Protein AF-A0A251SF99-F1 (afdb_monomer_lite)

Foldseek 3Di:
DVVLVVQLVVLVVVLPQQVPHADPVPRHRPCPVPVLRVLSNVLSVLSNVLSVLQVVLVVCVVVCVVPPDPVVVVNVVSNVVSVVSNVVSVVSVVVNVVVD

Radius of gyration: 17.06 Å; chains: 1; bounding box: 38×19×55 Å

Organism: Helianthus annuus (NCBI:txid4232)

Structure (mmCIF, N/CA/C/O backbone):
data_AF-A0A251SF99-F1
#
_entry.id   AF-A0A251SF99-F1
#
loop_
_atom_site.group_PDB
_atom_site.id
_atom_site.type_symbol
_atom_site.label_atom_id
_atom_site.label_alt_id
_atom_site.label_comp_id
_atom_site.label_asym_id
_atom_site.label_entity_id
_atom_site.label_seq_id
_atom_site.pdbx_PDB_ins_code
_atom_site.Cartn_x
_atom_site.Cartn_y
_atom_site.Cartn_z
_atom_site.occupancy
_atom_site.B_iso_or_equiv
_atom_site.auth_seq_id
_atom_site.auth_comp_id
_atom_site.auth_asym_id
_atom_site.auth_atom_id
_atom_site.pdbx_PDB_model_num
ATOM 1 N N . MET A 1 1 ? 5.778 5.262 -9.857 1.00 68.62 1 MET A N 1
ATOM 2 C CA . MET A 1 1 ? 6.624 5.254 -8.640 1.00 68.62 1 MET A CA 1
ATOM 3 C C . MET A 1 1 ? 6.136 6.214 -7.564 1.00 68.62 1 MET A C 1
ATOM 5 O O . MET A 1 1 ? 5.883 5.736 -6.476 1.00 68.62 1 MET A O 1
ATOM 9 N N . VAL A 1 2 ? 5.974 7.519 -7.838 1.00 81.56 2 VAL A N 1
ATOM 10 C CA . VAL A 1 2 ? 5.626 8.520 -6.800 1.00 81.56 2 VAL A CA 1
ATOM 11 C C . VAL A 1 2 ? 4.311 8.198 -6.084 1.00 81.56 2 VAL A C 1
ATOM 13 O O . VAL A 1 2 ? 4.287 8.146 -4.864 1.00 81.56 2 VAL A O 1
ATOM 16 N N . VAL A 1 3 ? 3.244 7.898 -6.832 1.00 79.12 3 VAL A N 1
ATOM 17 C CA . VAL A 1 3 ? 1.938 7.542 -6.247 1.00 79.12 3 VAL A CA 1
ATOM 18 C C . VAL A 1 3 ? 2.013 6.248 -5.428 1.00 79.12 3 VAL A C 1
ATOM 20 O O . VAL A 1 3 ? 1.478 6.195 -4.331 1.00 79.12 3 VAL A O 1
ATOM 23 N N . ALA A 1 4 ? 2.731 5.226 -5.908 1.00 75.25 4 ALA A N 1
ATOM 24 C CA . ALA A 1 4 ? 2.947 3.995 -5.146 1.00 75.25 4 ALA A CA 1
ATOM 25 C C . ALA A 1 4 ? 3.741 4.277 -3.855 1.00 75.25 4 ALA A C 1
ATOM 27 O O . ALA A 1 4 ? 3.295 3.933 -2.767 1.00 75.25 4 ALA A O 1
ATOM 28 N N . ALA A 1 5 ? 4.858 5.000 -3.946 1.00 84.88 5 ALA A N 1
ATOM 29 C CA . ALA A 1 5 ? 5.642 5.403 -2.779 1.00 84.88 5 ALA A CA 1
ATOM 30 C C . ALA A 1 5 ? 4.799 6.172 -1.751 1.00 84.88 5 ALA A C 1
ATOM 32 O O . ALA A 1 5 ? 4.910 5.890 -0.563 1.00 84.88 5 ALA A O 1
ATOM 33 N N . LEU A 1 6 ? 3.911 7.061 -2.209 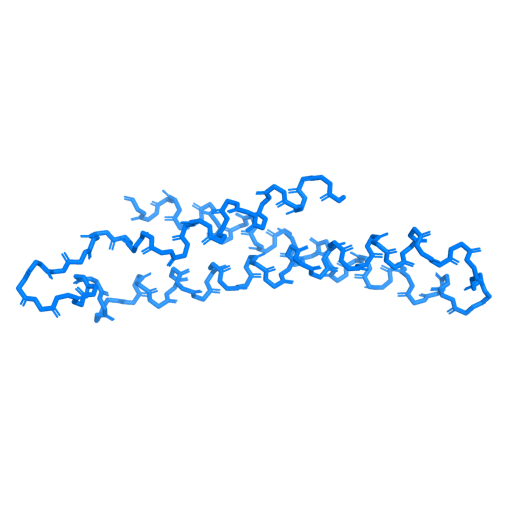1.00 84.69 6 LEU A N 1
ATOM 34 C CA . LEU A 1 6 ? 2.972 7.793 -1.361 1.00 84.69 6 LEU A CA 1
ATOM 35 C C . LEU A 1 6 ? 1.950 6.866 -0.681 1.00 84.69 6 LEU A C 1
ATOM 37 O O . LEU A 1 6 ? 1.692 7.001 0.508 1.00 84.69 6 LEU A O 1
ATOM 41 N N . ILE A 1 7 ? 1.387 5.900 -1.409 1.00 82.56 7 ILE A N 1
ATOM 42 C CA . ILE A 1 7 ? 0.472 4.907 -0.827 1.00 82.56 7 ILE A CA 1
ATOM 43 C C . ILE A 1 7 ? 1.213 4.045 0.202 1.00 82.56 7 ILE A C 1
ATOM 45 O O . ILE A 1 7 ? 0.697 3.826 1.290 1.00 82.56 7 ILE A O 1
ATOM 49 N N . ALA A 1 8 ? 2.438 3.601 -0.096 1.00 80.88 8 ALA A N 1
ATOM 50 C CA . ALA A 1 8 ? 3.227 2.792 0.831 1.00 80.88 8 ALA A CA 1
ATOM 51 C C . ALA A 1 8 ? 3.510 3.543 2.138 1.00 80.88 8 ALA A C 1
ATOM 53 O O . ALA A 1 8 ? 3.368 2.963 3.208 1.00 80.88 8 ALA A O 1
ATOM 54 N N . THR A 1 9 ? 3.865 4.829 2.081 1.00 86.31 9 THR A N 1
ATOM 55 C CA . THR A 1 9 ? 4.096 5.620 3.297 1.00 86.31 9 THR A CA 1
ATOM 56 C C . THR A 1 9 ? 2.819 5.877 4.086 1.00 86.31 9 THR A C 1
ATOM 58 O O . THR A 1 9 ? 2.858 5.798 5.311 1.00 86.31 9 THR A O 1
ATOM 61 N N . ILE A 1 10 ? 1.691 6.146 3.420 1.00 86.25 10 ILE A N 1
ATOM 62 C CA . ILE A 1 10 ? 0.399 6.356 4.094 1.00 86.25 10 ILE A CA 1
ATOM 63 C C . ILE A 1 10 ? -0.057 5.080 4.807 1.00 86.25 10 ILE A C 1
ATOM 65 O O . ILE A 1 10 ? -0.431 5.134 5.973 1.00 86.25 10 ILE A O 1
ATOM 69 N N . VAL A 1 11 ? 0.008 3.936 4.126 1.00 83.88 11 VAL A N 1
ATOM 70 C CA . VAL A 1 11 ? -0.424 2.636 4.661 1.00 83.88 11 VAL A CA 1
ATOM 71 C C . VAL A 1 11 ? 0.519 2.186 5.781 1.00 83.88 11 VAL A C 1
ATOM 73 O O . VAL A 1 11 ? 0.070 1.837 6.862 1.00 83.88 11 VAL A O 1
ATOM 76 N N . PHE A 1 12 ? 1.836 2.345 5.611 1.00 80.62 12 PHE A N 1
ATOM 77 C CA . PHE A 1 12 ? 2.796 2.101 6.693 1.00 80.62 12 PHE A CA 1
ATOM 78 C C . PHE A 1 12 ? 2.509 2.947 7.940 1.00 80.62 12 PHE A C 1
ATOM 80 O O . PHE A 1 12 ? 2.588 2.449 9.059 1.00 80.62 12 PHE A O 1
ATOM 87 N N . ALA A 1 13 ? 2.168 4.225 7.759 1.00 84.38 13 ALA A N 1
ATOM 88 C CA . ALA A 1 13 ? 1.803 5.094 8.870 1.00 84.38 13 ALA A CA 1
ATOM 89 C C . ALA A 1 13 ? 0.460 4.701 9.506 1.00 84.38 13 ALA A C 1
ATOM 91 O O . ALA A 1 13 ? 0.297 4.905 10.705 1.00 84.38 13 ALA A O 1
ATOM 92 N N . ALA A 1 14 ? -0.472 4.135 8.733 1.00 80.88 14 ALA A N 1
ATOM 93 C CA . ALA A 1 14 ? -1.776 3.661 9.197 1.00 80.88 14 ALA A CA 1
ATOM 94 C C . ALA A 1 14 ? -1.716 2.299 9.914 1.00 80.88 14 ALA A C 1
ATOM 96 O O . ALA A 1 14 ? -2.571 2.028 10.752 1.00 80.88 14 ALA A O 1
ATOM 97 N N . ALA A 1 15 ? -0.680 1.488 9.679 1.00 78.00 15 ALA A N 1
ATOM 98 C CA . ALA A 1 15 ? -0.493 0.188 10.329 1.00 78.00 15 ALA A CA 1
ATOM 99 C C . ALA A 1 15 ? -0.374 0.260 11.867 1.00 78.00 15 ALA A C 1
ATOM 101 O O . ALA A 1 15 ? -0.698 -0.697 12.569 1.00 78.00 15 ALA A O 1
ATOM 102 N N . PHE A 1 16 ? 0.113 1.384 12.402 1.00 73.62 16 PHE A N 1
ATOM 103 C CA . PHE A 1 16 ? 0.351 1.586 13.836 1.00 73.62 16 PHE A CA 1
ATOM 104 C C . PHE A 1 16 ? -0.853 2.146 14.622 1.00 73.62 16 PHE A C 1
ATOM 106 O O . PHE A 1 16 ? -1.095 1.679 15.743 1.00 73.62 16 PHE A O 1
ATOM 113 N N . PRO A 1 17 ? -1.614 3.134 14.114 1.00 75.75 17 PRO A N 1
ATOM 114 C CA . PRO A 1 17 ? -2.865 3.563 14.725 1.00 75.75 17 PRO A CA 1
ATOM 115 C C . PRO A 1 17 ? -3.987 2.573 14.392 1.00 75.75 17 PRO A C 1
ATOM 117 O O . PRO A 1 17 ? -4.672 2.678 13.379 1.00 75.75 17 PRO A O 1
ATOM 120 N N . VAL A 1 18 ? -4.186 1.604 15.282 1.00 69.31 18 VAL A N 1
ATOM 121 C CA . VAL A 1 18 ? -5.252 0.607 15.154 1.00 69.31 18 VAL A CA 1
ATOM 122 C C . VAL A 1 18 ? -6.641 1.254 15.301 1.00 69.31 18 VAL A C 1
ATOM 124 O O . VAL A 1 18 ? -6.821 2.111 16.178 1.00 69.31 18 VAL A O 1
ATOM 127 N N . PRO A 1 19 ? -7.644 0.854 14.492 1.00 63.47 19 PRO A N 1
ATOM 128 C CA . PRO A 1 19 ? -9.010 1.354 14.622 1.00 63.47 19 PRO A CA 1
ATOM 129 C C . PRO A 1 19 ? -9.524 1.130 16.045 1.00 63.47 19 PRO A C 1
ATOM 131 O O . PRO A 1 19 ? -9.458 0.015 16.561 1.00 63.47 19 PRO A O 1
ATOM 134 N N . GLY A 1 20 ? -10.000 2.197 16.689 1.00 69.38 20 GLY A N 1
ATOM 135 C CA . GLY A 1 20 ? -10.482 2.163 18.071 1.00 69.38 20 GLY A CA 1
ATOM 136 C C . GLY A 1 20 ? -9.440 2.366 19.166 1.00 69.38 20 GLY A C 1
ATOM 137 O O . GLY A 1 20 ? -9.828 2.525 20.318 1.00 69.38 20 GLY A O 1
ATOM 138 N N . GLY A 1 21 ? -8.152 2.419 18.823 1.00 73.06 21 GLY A N 1
ATOM 139 C CA . GLY A 1 21 ? -7.071 2.679 19.769 1.00 73.06 21 GLY A CA 1
ATOM 140 C C . GLY A 1 21 ? -6.693 1.486 20.651 1.00 73.06 21 GLY A C 1
ATOM 141 O O . GLY A 1 21 ? -7.179 0.362 20.497 1.00 73.06 21 GLY A O 1
ATOM 142 N N . TYR A 1 22 ? -5.772 1.750 21.574 1.00 74.50 22 TYR A N 1
ATOM 143 C CA . TYR A 1 22 ? -5.257 0.776 22.531 1.00 74.50 22 TYR A CA 1
ATOM 144 C C . TYR A 1 22 ? -5.972 0.931 23.871 1.00 74.50 22 TYR A C 1
ATOM 146 O O . TYR A 1 22 ? -6.235 2.051 24.315 1.00 74.50 22 TYR A O 1
ATOM 154 N N . ASP A 1 23 ? -6.265 -0.190 24.523 1.00 75.00 23 ASP A N 1
ATOM 155 C CA . ASP A 1 23 ? -6.803 -0.198 25.876 1.00 75.00 23 ASP A CA 1
ATOM 156 C C . ASP A 1 23 ? -5.740 0.378 26.821 1.00 75.00 23 ASP A C 1
ATOM 158 O O . ASP A 1 23 ? -4.616 -0.124 26.888 1.00 75.00 23 ASP A O 1
ATOM 162 N N . GLN A 1 24 ? -6.079 1.449 27.538 1.00 72.56 24 GLN A N 1
ATOM 163 C CA . GLN A 1 24 ? -5.152 2.160 28.422 1.00 72.56 24 GLN A CA 1
ATOM 164 C C . GLN A 1 24 ? -4.699 1.321 29.625 1.00 72.56 24 GLN A C 1
ATOM 166 O O . GLN A 1 24 ? -3.665 1.632 30.214 1.00 72.56 24 GLN A O 1
ATOM 171 N N . ASN A 1 25 ? -5.425 0.255 29.972 1.00 75.69 25 ASN A N 1
ATOM 172 C CA . ASN A 1 25 ? -5.062 -0.617 31.089 1.00 75.69 25 ASN A CA 1
ATOM 173 C C . ASN A 1 25 ? -4.083 -1.724 30.684 1.00 75.69 25 ASN A C 1
ATOM 175 O O . ASN A 1 25 ? -3.243 -2.130 31.485 1.00 75.69 25 ASN A O 1
ATOM 179 N N . ASN A 1 26 ? -4.186 -2.210 29.445 1.00 76.50 26 ASN A N 1
ATOM 180 C CA . ASN A 1 26 ? -3.541 -3.457 29.026 1.00 76.50 26 ASN A CA 1
ATOM 181 C C . ASN A 1 26 ? -2.595 -3.266 27.824 1.00 76.50 26 ASN A C 1
ATOM 183 O O . ASN A 1 26 ? -1.812 -4.160 27.513 1.00 76.50 26 ASN A O 1
ATOM 187 N N . GLY A 1 27 ? -2.674 -2.128 27.124 1.00 69.25 27 GLY A N 1
ATOM 188 C CA . GLY A 1 27 ? -1.867 -1.813 25.940 1.00 69.25 27 GLY A CA 1
ATOM 189 C C . GLY A 1 27 ? -2.222 -2.618 24.684 1.00 69.25 27 GLY A C 1
ATOM 190 O O . GLY A 1 27 ? -1.539 -2.496 23.672 1.00 69.25 27 GLY A O 1
ATOM 191 N N . ILE A 1 28 ? -3.274 -3.437 24.734 1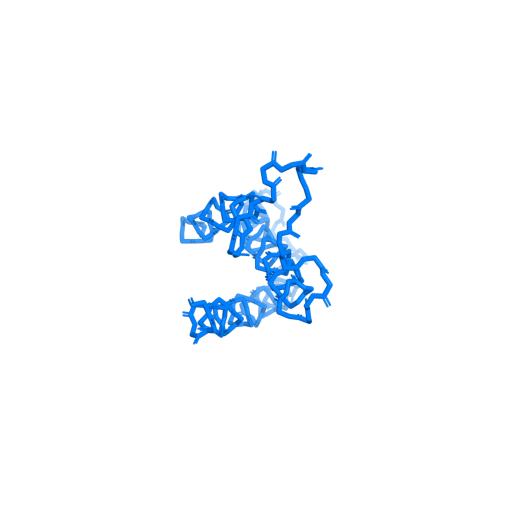.00 73.50 28 ILE A N 1
ATOM 192 C CA . ILE A 1 28 ? -3.762 -4.248 23.610 1.00 73.50 28 ILE A CA 1
ATOM 193 C C . ILE A 1 28 ? -4.781 -3.471 22.764 1.00 73.50 28 ILE A C 1
ATOM 195 O O . ILE A 1 28 ? -5.510 -2.637 23.307 1.00 73.50 28 ILE A O 1
ATOM 199 N N . PRO A 1 29 ? -4.860 -3.728 21.444 1.00 68.38 29 PRO A N 1
ATOM 200 C CA . PRO A 1 29 ? -5.870 -3.123 20.581 1.00 68.38 29 PRO A CA 1
ATOM 201 C C . PRO A 1 29 ? -7.279 -3.419 21.107 1.00 68.38 29 PRO A C 1
ATOM 203 O O . PRO A 1 29 ? -7.632 -4.578 21.320 1.00 68.38 29 PRO A O 1
ATOM 206 N N . ILE A 1 30 ? -8.121 -2.395 21.266 1.00 67.69 30 ILE A N 1
ATOM 207 C CA . ILE A 1 30 ? -9.497 -2.558 21.789 1.00 67.69 30 ILE A CA 1
ATOM 208 C C . ILE A 1 30 ? -10.337 -3.478 20.883 1.00 67.69 30 ILE A C 1
ATOM 210 O O . ILE A 1 30 ? -1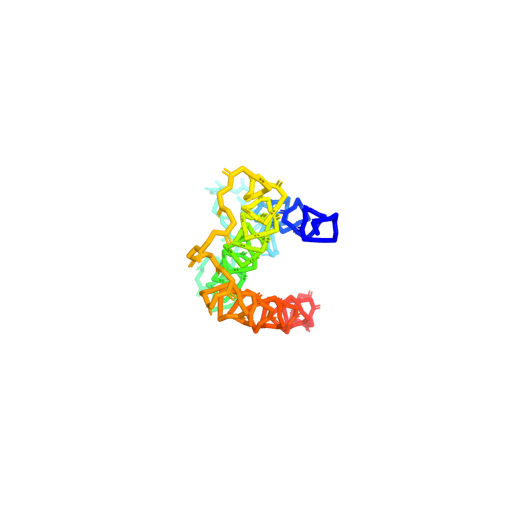1.272 -4.144 21.328 1.00 67.69 30 ILE A O 1
ATOM 214 N N . PHE A 1 31 ? -9.975 -3.553 19.602 1.00 66.94 31 PHE A N 1
ATOM 215 C CA . PHE A 1 31 ? -10.636 -4.373 18.592 1.00 66.94 31 PHE A CA 1
ATOM 216 C C . PHE A 1 31 ? -9.914 -5.694 18.278 1.00 66.94 31 PHE A C 1
ATOM 218 O O . PHE A 1 31 ? -10.309 -6.354 17.321 1.00 66.94 31 PHE A O 1
ATOM 225 N N . ASP A 1 32 ? -8.931 -6.126 19.078 1.00 64.50 32 ASP A N 1
ATOM 226 C CA . ASP A 1 32 ? -8.110 -7.331 18.831 1.00 64.50 32 ASP A CA 1
ATOM 227 C C . ASP A 1 32 ? -8.941 -8.600 18.536 1.00 64.50 32 ASP A C 1
ATOM 229 O O . ASP A 1 32 ? -8.628 -9.377 17.638 1.00 64.50 32 ASP A O 1
ATOM 233 N N . GLN A 1 33 ? -10.081 -8.767 19.216 1.00 63.09 33 GLN A N 1
ATOM 234 C CA . GLN A 1 33 ? -10.973 -9.924 19.038 1.00 63.09 33 GLN A CA 1
ATOM 235 C C . GLN A 1 33 ? -12.071 -9.730 17.980 1.00 63.09 33 GLN A C 1
ATOM 237 O O . GLN A 1 33 ? -12.923 -10.604 17.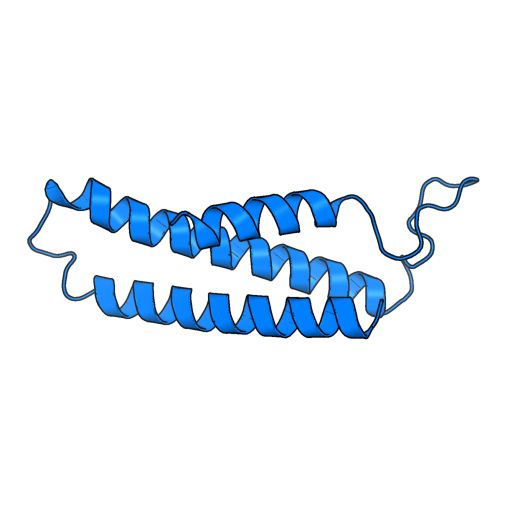794 1.00 63.09 33 GLN A O 1
ATOM 242 N N . LYS A 1 34 ? -12.108 -8.582 17.295 1.00 70.94 34 LYS A N 1
ATOM 243 C CA . LYS A 1 34 ? -13.129 -8.288 16.283 1.00 70.94 34 LYS A CA 1
ATOM 244 C C . LYS A 1 34 ? -12.598 -8.643 14.892 1.00 70.94 34 LYS A C 1
ATOM 246 O O . LYS A 1 34 ? -11.478 -8.271 14.550 1.00 70.94 34 LYS A O 1
ATOM 251 N N . PRO A 1 35 ? -13.423 -9.255 14.022 1.00 72.00 35 PRO A N 1
ATOM 252 C CA . PRO A 1 35 ? -13.013 -9.594 12.654 1.00 72.00 35 PRO A CA 1
ATOM 253 C C . PRO A 1 35 ? -12.568 -8.364 11.844 1.00 72.00 35 PRO A C 1
ATOM 255 O O . PRO A 1 35 ? -11.761 -8.483 10.930 1.00 72.00 35 PRO A O 1
ATOM 258 N N . ILE A 1 36 ? -13.043 -7.175 12.223 1.00 69.81 36 ILE A N 1
ATOM 259 C CA . ILE A 1 36 ? -12.664 -5.883 11.640 1.00 69.81 36 ILE A CA 1
ATOM 260 C C . ILE A 1 36 ? -11.163 -5.598 11.792 1.00 69.81 36 ILE A C 1
ATOM 262 O O . ILE A 1 36 ? -10.556 -5.082 10.859 1.00 69.81 36 ILE A O 1
ATOM 266 N N . PHE A 1 37 ? -10.545 -5.979 12.913 1.00 72.06 37 PHE A N 1
ATOM 267 C CA . PHE A 1 37 ? -9.113 -5.778 13.135 1.00 72.06 37 PHE A CA 1
ATOM 268 C C . PHE A 1 37 ? -8.262 -6.694 12.248 1.00 72.06 37 PHE A C 1
ATOM 270 O O . PHE A 1 37 ? -7.316 -6.241 11.610 1.00 72.06 37 PHE A O 1
ATOM 277 N N . VAL A 1 38 ? -8.652 -7.966 12.116 1.00 76.00 38 VAL A N 1
ATOM 278 C CA . VAL A 1 38 ? -7.975 -8.914 11.216 1.00 76.00 38 VAL A CA 1
ATOM 279 C C . VAL A 1 38 ? -8.076 -8.449 9.763 1.00 76.00 38 VAL A C 1
ATOM 281 O O . VAL A 1 38 ? -7.081 -8.453 9.043 1.00 76.00 38 VAL A O 1
ATOM 284 N N . VAL A 1 39 ? -9.260 -8.001 9.334 1.00 77.75 39 VAL A N 1
ATOM 285 C CA . VAL A 1 39 ? -9.463 -7.471 7.978 1.00 77.75 39 VAL A CA 1
ATOM 286 C C . VAL A 1 39 ? -8.635 -6.205 7.752 1.00 77.75 39 VAL A C 1
ATOM 288 O O . VAL A 1 39 ? -8.012 -6.091 6.700 1.00 77.75 39 VAL A O 1
ATOM 291 N N . PHE A 1 40 ? -8.565 -5.300 8.735 1.00 76.50 40 PHE A N 1
ATOM 292 C CA . PHE A 1 40 ? -7.725 -4.101 8.685 1.00 76.50 40 PHE A CA 1
ATOM 293 C C . PHE A 1 40 ? -6.249 -4.454 8.465 1.00 76.50 40 PHE A C 1
ATOM 295 O O . PHE A 1 40 ? -5.645 -3.988 7.504 1.00 76.50 40 PHE A O 1
ATOM 302 N N . VAL A 1 41 ? -5.689 -5.333 9.302 1.00 78.81 41 VAL A N 1
ATOM 303 C CA . VAL A 1 41 ? -4.269 -5.713 9.237 1.00 78.81 41 VAL A CA 1
ATOM 304 C C . VAL A 1 41 ? -3.937 -6.432 7.929 1.00 78.81 41 VAL A C 1
ATOM 306 O O . VAL A 1 41 ? -2.917 -6.145 7.305 1.00 78.81 41 VAL A O 1
ATOM 309 N N . VAL A 1 42 ? -4.798 -7.349 7.475 1.00 78.50 42 VAL A N 1
ATOM 310 C CA . VAL A 1 42 ? -4.586 -8.073 6.211 1.00 78.50 42 VAL A CA 1
ATOM 311 C C . VAL A 1 42 ? -4.667 -7.123 5.013 1.00 78.50 42 VAL A C 1
ATOM 313 O O . VAL A 1 42 ? -3.825 -7.200 4.117 1.00 78.50 42 VAL A O 1
ATOM 316 N N . ALA A 1 43 ? -5.640 -6.209 5.001 1.00 78.50 43 ALA A N 1
ATOM 317 C CA . ALA A 1 43 ? -5.786 -5.199 3.955 1.00 78.50 43 ALA A CA 1
ATOM 318 C C . ALA A 1 43 ? -4.580 -4.251 3.893 1.00 78.50 43 ALA A C 1
ATOM 320 O O . ALA A 1 43 ? -4.060 -3.985 2.807 1.00 78.50 43 ALA A O 1
ATOM 321 N N . ASP A 1 44 ? -4.115 -3.774 5.046 1.00 80.00 44 ASP A N 1
ATOM 322 C CA . ASP A 1 44 ? -2.963 -2.882 5.171 1.00 80.00 44 ASP A CA 1
ATOM 323 C C . ASP A 1 44 ? -1.668 -3.563 4.688 1.00 80.00 44 ASP A C 1
ATOM 325 O O . ASP A 1 44 ? -0.978 -3.058 3.796 1.00 80.00 44 ASP A O 1
ATOM 329 N N . ALA A 1 45 ? -1.414 -4.793 5.150 1.00 79.50 45 ALA A N 1
ATOM 330 C CA . ALA A 1 45 ? -0.261 -5.592 4.737 1.00 79.50 45 ALA A CA 1
ATOM 331 C C . ALA A 1 45 ? -0.266 -5.900 3.232 1.00 79.50 45 ALA A C 1
ATOM 333 O O . ALA A 1 45 ? 0.770 -5.794 2.567 1.00 79.50 45 ALA A O 1
ATOM 334 N N . MET A 1 46 ? -1.430 -6.247 2.669 1.00 76.88 46 MET A N 1
ATOM 335 C CA . MET A 1 46 ? -1.575 -6.403 1.223 1.00 76.88 46 MET A CA 1
ATOM 336 C C . MET A 1 46 ? -1.266 -5.083 0.520 1.00 76.88 46 MET A C 1
ATOM 338 O O . MET A 1 46 ? -0.427 -5.051 -0.370 1.00 76.88 46 MET A O 1
ATOM 342 N N . SER A 1 47 ? -1.858 -3.970 0.936 1.00 75.25 47 SER A N 1
ATOM 343 C CA . SER A 1 47 ? -1.628 -2.667 0.307 1.00 75.25 47 SER A CA 1
ATOM 344 C C . SER A 1 47 ? -0.141 -2.263 0.283 1.00 75.25 47 SER A C 1
ATOM 346 O O . SER A 1 47 ? 0.379 -1.846 -0.760 1.00 75.25 47 SER A O 1
ATOM 348 N N . LEU A 1 48 ? 0.591 -2.511 1.373 1.00 78.25 48 LEU A N 1
ATOM 349 C CA . LEU A 1 48 ? 2.043 -2.319 1.449 1.00 78.25 48 LEU A CA 1
ATOM 350 C C . LEU A 1 48 ? 2.830 -3.233 0.510 1.00 78.25 48 LEU A C 1
ATOM 352 O O . LEU A 1 48 ?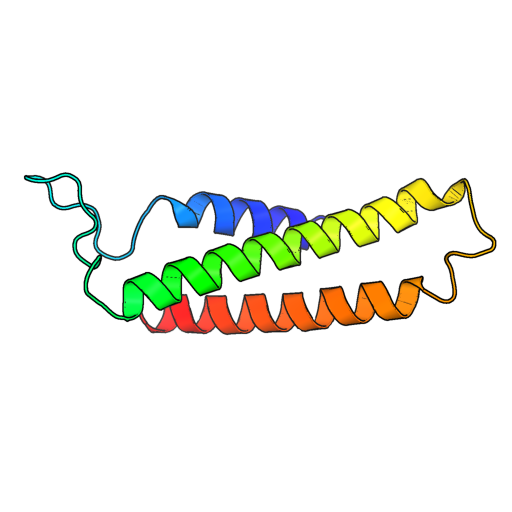 3.730 -2.775 -0.205 1.00 78.25 48 LEU A O 1
ATOM 356 N N . PHE A 1 49 ? 2.505 -4.526 0.492 1.00 76.12 49 PHE A N 1
ATOM 357 C CA . PHE A 1 49 ? 3.180 -5.499 -0.366 1.00 76.12 49 PHE A CA 1
ATOM 358 C C . PHE A 1 49 ? 2.997 -5.160 -1.851 1.00 76.12 49 PHE A C 1
ATOM 360 O O . PHE A 1 49 ? 3.923 -5.250 -2.655 1.00 76.12 49 PHE A O 1
ATOM 367 N N . LEU A 1 50 ? 1.809 -4.696 -2.217 1.00 73.69 50 LEU A N 1
ATOM 368 C CA . LEU A 1 50 ? 1.444 -4.414 -3.601 1.00 73.69 50 LEU A CA 1
ATOM 369 C C . LEU A 1 50 ? 2.032 -3.091 -4.084 1.00 73.69 50 LEU A C 1
ATOM 371 O O . LEU A 1 50 ? 2.547 -3.007 -5.203 1.00 73.69 50 LEU A O 1
ATOM 375 N N . SER A 1 51 ? 2.060 -2.086 -3.211 1.00 76.69 51 SER A N 1
ATOM 376 C CA . SER A 1 51 ? 2.748 -0.835 -3.498 1.00 76.69 51 SER A CA 1
ATOM 377 C C . SER A 1 51 ? 4.268 -1.022 -3.620 1.00 76.69 51 SER A C 1
ATOM 379 O O . SER A 1 51 ? 4.874 -0.576 -4.599 1.00 76.69 51 SER A O 1
ATOM 381 N N . SER A 1 52 ? 4.893 -1.757 -2.694 1.00 75.94 52 SER A N 1
ATOM 382 C CA . SER A 1 52 ? 6.331 -2.059 -2.758 1.00 75.94 52 SER A CA 1
ATOM 383 C C . SER A 1 52 ? 6.697 -2.892 -3.993 1.00 75.94 52 SER A C 1
ATOM 385 O O . SER A 1 52 ? 7.667 -2.561 -4.677 1.00 75.94 52 SER A O 1
ATOM 387 N N . ALA A 1 53 ? 5.887 -3.886 -4.373 1.00 74.88 53 ALA A N 1
ATOM 388 C CA . ALA A 1 53 ? 6.057 -4.626 -5.626 1.00 74.88 53 ALA A CA 1
ATOM 389 C C . ALA A 1 53 ? 5.960 -3.717 -6.871 1.00 74.88 53 ALA A C 1
ATOM 391 O O . ALA A 1 53 ? 6.725 -3.887 -7.827 1.00 74.88 53 ALA A O 1
ATOM 392 N N . SER A 1 54 ? 5.072 -2.715 -6.863 1.00 73.12 54 SER A N 1
ATOM 393 C CA . SER A 1 54 ? 4.965 -1.708 -7.932 1.00 73.12 54 SER A CA 1
ATOM 394 C C . SER A 1 54 ? 6.203 -0.813 -8.026 1.00 73.12 54 SER A C 1
ATOM 396 O O . SER A 1 54 ? 6.717 -0.550 -9.115 1.00 73.12 54 SER A O 1
ATOM 398 N N . ILE A 1 55 ? 6.743 -0.386 -6.882 1.00 79.69 55 ILE A N 1
ATOM 399 C CA . ILE A 1 55 ? 7.994 0.381 -6.830 1.00 79.69 55 ILE A CA 1
ATOM 400 C C . ILE A 1 55 ? 9.146 -0.468 -7.358 1.00 79.69 55 ILE A C 1
ATOM 402 O O . ILE A 1 55 ? 9.870 -0.001 -8.228 1.00 79.69 55 ILE A O 1
ATOM 406 N N . LEU A 1 56 ? 9.289 -1.715 -6.900 1.00 75.12 56 LEU A N 1
ATOM 407 C CA . LEU A 1 56 ? 10.354 -2.622 -7.337 1.00 75.12 56 LEU A CA 1
ATOM 408 C C . LEU A 1 56 ? 10.283 -2.922 -8.833 1.00 75.12 56 LEU A C 1
ATOM 410 O O . LEU A 1 56 ? 11.316 -2.969 -9.489 1.00 75.12 56 LEU A O 1
ATOM 414 N N . THR A 1 57 ? 9.090 -3.104 -9.398 1.00 70.31 57 THR A N 1
ATOM 415 C CA . THR A 1 57 ? 8.935 -3.317 -10.846 1.00 70.31 57 THR A CA 1
ATOM 416 C C . THR A 1 57 ? 9.279 -2.062 -11.645 1.00 70.31 57 THR A C 1
ATOM 418 O O . THR A 1 57 ? 10.013 -2.161 -12.625 1.00 70.31 57 THR A O 1
ATOM 421 N N . PHE A 1 58 ? 8.845 -0.879 -11.204 1.00 70.38 58 PHE A N 1
ATOM 422 C CA . PHE A 1 58 ? 9.196 0.391 -11.850 1.00 70.38 58 PHE A CA 1
ATOM 423 C C . PHE A 1 58 ? 10.691 0.717 -11.728 1.00 70.38 58 PHE A C 1
ATOM 425 O O . PHE A 1 58 ? 11.323 1.143 -12.693 1.00 70.38 58 PHE A O 1
ATOM 432 N N . LEU A 1 59 ? 11.276 0.462 -10.558 1.00 74.38 59 LEU A N 1
ATOM 433 C CA . LEU A 1 59 ? 12.705 0.605 -10.305 1.00 74.38 59 LEU A CA 1
ATOM 434 C C . LEU A 1 59 ? 13.494 -0.399 -11.141 1.00 74.38 59 LEU A C 1
ATOM 436 O O . LEU A 1 59 ? 14.478 -0.028 -11.760 1.00 74.38 59 LEU A O 1
ATOM 440 N N . SER A 1 60 ? 13.017 -1.639 -11.258 1.00 69.62 60 SER A N 1
ATOM 441 C CA . SER A 1 60 ? 13.635 -2.642 -12.120 1.00 69.62 60 SER A CA 1
ATOM 442 C C . SER A 1 60 ? 13.591 -2.231 -13.590 1.00 69.62 60 SER A C 1
ATOM 444 O O . SER A 1 60 ? 14.537 -2.544 -14.292 1.00 69.62 60 SER A O 1
ATOM 446 N N . ILE A 1 61 ? 12.564 -1.512 -14.059 1.00 69.31 61 ILE A N 1
ATOM 447 C CA . ILE A 1 61 ? 12.520 -0.936 -15.417 1.00 69.31 61 ILE A CA 1
ATOM 448 C C . ILE A 1 61 ? 13.565 0.178 -15.575 1.00 69.31 61 ILE A C 1
ATOM 450 O O . ILE A 1 61 ? 14.326 0.163 -16.540 1.00 69.31 61 ILE A O 1
ATOM 454 N N . LEU A 1 62 ? 13.637 1.110 -14.618 1.00 68.31 62 LEU A N 1
ATOM 455 C CA . LEU A 1 62 ? 14.619 2.207 -14.610 1.00 68.31 62 LEU A CA 1
ATOM 456 C C . LEU A 1 62 ? 16.066 1.691 -14.538 1.00 68.31 62 LEU A C 1
ATOM 458 O O . LEU A 1 62 ? 16.932 2.157 -15.272 1.00 68.31 62 LEU A O 1
ATOM 462 N N . THR A 1 63 ? 16.325 0.695 -13.690 1.00 64.31 63 THR A N 1
ATOM 463 C CA . THR A 1 63 ? 17.629 0.035 -13.540 1.00 64.31 63 THR A CA 1
ATOM 464 C C . THR A 1 63 ? 17.944 -0.886 -14.730 1.00 64.31 63 THR A C 1
ATOM 466 O O . THR A 1 63 ? 19.106 -1.035 -15.104 1.00 64.31 63 THR A O 1
ATOM 469 N N . SER A 1 64 ? 16.930 -1.458 -15.392 1.00 55.56 64 SER A N 1
ATOM 470 C CA . SER A 1 64 ? 17.077 -2.360 -16.551 1.00 55.56 64 SER A CA 1
ATOM 471 C C . SER A 1 64 ? 17.548 -1.674 -17.838 1.00 55.56 64 SER A C 1
ATOM 473 O O . SER A 1 64 ? 17.811 -2.384 -18.814 1.00 55.56 64 SER A O 1
ATOM 475 N N . HIS A 1 65 ? 17.760 -0.353 -17.873 1.00 53.50 65 HIS A N 1
ATOM 476 C CA . HIS A 1 65 ? 18.462 0.283 -18.999 1.00 53.50 65 HIS A CA 1
ATOM 477 C C . HIS A 1 65 ? 19.860 -0.342 -19.254 1.00 53.50 65 HIS A C 1
ATOM 479 O O . HIS A 1 65 ? 20.398 -0.217 -20.349 1.00 53.50 65 HIS A O 1
ATOM 485 N N . PHE A 1 66 ? 20.419 -1.100 -18.297 1.00 53.31 66 PHE A N 1
ATOM 486 C CA . PHE A 1 66 ? 21.665 -1.862 -18.463 1.00 53.31 66 PHE A CA 1
ATOM 487 C C . PHE A 1 66 ? 21.526 -3.335 -18.928 1.00 53.31 66 PHE A C 1
ATOM 489 O O . PHE A 1 66 ? 22.549 -3.977 -19.156 1.00 53.31 66 PHE A O 1
ATOM 496 N N . ALA A 1 67 ? 20.321 -3.900 -19.122 1.00 54.12 67 ALA A N 1
ATOM 497 C CA . ALA A 1 67 ? 20.151 -5.306 -19.549 1.00 54.12 67 ALA A CA 1
ATOM 498 C C . ALA A 1 67 ? 18.860 -5.547 -20.367 1.00 54.12 67 ALA A C 1
ATOM 500 O O . ALA A 1 67 ? 17.889 -6.144 -19.910 1.00 54.12 67 ALA A O 1
ATOM 501 N N . VAL A 1 68 ? 18.854 -5.078 -21.616 1.00 51.12 68 VAL A N 1
ATOM 502 C CA . VAL A 1 68 ? 17.648 -4.885 -22.448 1.00 51.12 68 VAL A CA 1
ATOM 503 C C . VAL A 1 68 ? 17.043 -6.161 -23.074 1.00 51.12 68 VAL A C 1
ATOM 505 O O . VAL A 1 68 ? 15.897 -6.130 -23.510 1.00 51.12 68 VAL A O 1
ATOM 508 N N . ARG A 1 69 ? 17.733 -7.309 -23.139 1.00 51.78 69 ARG A N 1
ATOM 509 C CA . ARG A 1 69 ? 17.346 -8.348 -24.125 1.00 51.78 69 ARG A CA 1
ATOM 510 C C . ARG A 1 69 ? 16.354 -9.434 -23.667 1.00 51.78 69 ARG A C 1
ATOM 512 O O . ARG A 1 69 ? 15.655 -9.962 -24.519 1.00 51.78 69 ARG A O 1
ATOM 519 N N . ASN A 1 70 ? 16.224 -9.717 -22.365 1.00 53.62 70 ASN A N 1
ATOM 520 C CA . ASN A 1 70 ? 15.316 -10.771 -21.854 1.00 53.62 70 ASN A CA 1
ATOM 521 C C . ASN A 1 70 ? 14.166 -10.239 -20.977 1.00 53.62 70 ASN A C 1
ATOM 523 O O . ASN A 1 70 ? 13.288 -10.997 -20.573 1.00 53.62 70 ASN A O 1
ATOM 527 N N . PHE A 1 71 ? 14.163 -8.941 -20.653 1.00 52.91 71 PHE A N 1
ATOM 528 C CA . PHE A 1 71 ? 13.220 -8.378 -19.684 1.00 52.91 71 PHE A CA 1
ATOM 529 C C . PHE A 1 71 ? 11.861 -8.042 -20.319 1.00 52.91 71 PHE A C 1
ATOM 531 O O . PHE A 1 71 ? 10.839 -8.242 -19.670 1.00 52.91 71 PHE A O 1
ATOM 538 N N . VAL A 1 72 ? 11.840 -7.633 -21.596 1.00 53.50 72 VAL A N 1
ATOM 539 C CA . VAL A 1 72 ? 10.679 -7.060 -22.314 1.00 53.50 72 VAL A CA 1
ATOM 540 C C . VAL A 1 72 ? 9.452 -7.983 -22.379 1.00 53.50 72 VAL A C 1
ATOM 542 O O . VAL A 1 72 ? 8.340 -7.481 -22.286 1.00 53.50 72 VAL A O 1
ATOM 545 N N . GLU A 1 73 ? 9.614 -9.307 -22.456 1.00 55.59 73 GLU A N 1
ATOM 546 C CA . GLU A 1 73 ? 8.475 -10.250 -22.433 1.00 55.59 73 GLU A CA 1
ATOM 547 C C . GLU A 1 73 ? 7.898 -10.468 -21.025 1.00 55.59 73 GLU A C 1
ATOM 549 O O . GLU A 1 73 ? 6.686 -10.569 -20.833 1.00 55.59 73 GLU A O 1
ATOM 554 N N . SER A 1 74 ? 8.760 -10.512 -20.006 1.00 54.75 74 SER A N 1
ATOM 555 C CA . SER A 1 74 ? 8.342 -10.723 -18.611 1.00 54.75 74 SER A CA 1
ATOM 556 C C . SER A 1 74 ? 7.820 -9.444 -17.936 1.00 54.75 74 SER A C 1
ATOM 558 O O . SER A 1 74 ? 7.079 -9.505 -16.949 1.00 54.75 74 SER A O 1
ATOM 560 N N . LEU A 1 75 ? 8.181 -8.286 -18.497 1.00 55.00 75 LEU A N 1
ATOM 561 C CA . LEU A 1 75 ? 7.854 -6.941 -18.032 1.00 55.00 75 LEU A CA 1
ATOM 562 C C . LEU A 1 75 ? 6.351 -6.628 -18.011 1.00 55.00 75 LEU A C 1
ATOM 564 O O . LEU A 1 75 ? 5.858 -6.252 -16.945 1.00 55.00 75 LEU A O 1
ATOM 568 N N . PRO A 1 76 ? 5.589 -6.813 -19.111 1.00 55.97 76 PRO A N 1
ATOM 569 C CA . PRO A 1 76 ? 4.155 -6.542 -19.118 1.00 55.97 76 PRO A CA 1
ATOM 570 C C . PRO A 1 76 ? 3.405 -7.452 -18.144 1.00 55.97 76 PRO A C 1
ATOM 572 O O . PRO A 1 76 ? 2.465 -7.006 -17.493 1.00 55.97 76 PRO A O 1
ATOM 575 N N . ARG A 1 77 ? 3.861 -8.698 -17.953 1.00 59.91 77 ARG A N 1
ATOM 576 C CA . ARG A 1 77 ? 3.229 -9.642 -17.020 1.00 59.91 77 ARG A CA 1
ATOM 577 C C . ARG A 1 77 ? 3.429 -9.235 -15.559 1.00 59.91 77 ARG A C 1
ATOM 579 O O . ARG A 1 77 ? 2.477 -9.278 -14.785 1.00 59.91 77 ARG A O 1
ATOM 586 N N . LYS A 1 78 ? 4.639 -8.803 -15.182 1.00 61.19 78 LYS A N 1
ATOM 587 C CA . LYS A 1 78 ? 4.935 -8.276 -13.834 1.00 61.19 78 LYS A CA 1
ATOM 588 C C . LYS A 1 78 ? 4.200 -6.964 -13.551 1.00 61.19 78 LYS A C 1
ATOM 590 O O . LYS A 1 78 ? 3.708 -6.774 -12.442 1.00 61.19 78 LYS A O 1
ATOM 595 N N . LEU A 1 79 ? 4.095 -6.090 -14.552 1.00 61.75 79 LEU A N 1
ATOM 596 C CA . LEU A 1 79 ? 3.399 -4.809 -14.442 1.00 61.75 79 LEU A CA 1
ATOM 597 C C . LEU A 1 79 ? 1.880 -4.992 -14.335 1.00 61.75 79 LEU A C 1
ATOM 599 O O . LEU A 1 79 ? 1.256 -4.368 -13.484 1.00 61.75 79 LEU A O 1
ATOM 603 N N . MET A 1 80 ? 1.293 -5.906 -15.112 1.00 66.06 80 MET A N 1
ATOM 604 C CA . MET A 1 80 ? -0.127 -6.257 -15.015 1.00 66.06 80 MET A CA 1
ATOM 605 C C . MET A 1 80 ? -0.458 -6.847 -13.641 1.00 66.06 80 MET A C 1
ATOM 607 O O . MET A 1 80 ? -1.446 -6.449 -13.034 1.00 66.06 80 MET A O 1
ATOM 611 N N . LEU A 1 81 ? 0.401 -7.722 -13.106 1.00 66.81 81 LEU A N 1
ATOM 612 C CA . LEU A 1 81 ? 0.211 -8.307 -11.777 1.00 66.81 81 LEU A CA 1
ATOM 613 C C . LEU A 1 81 ? 0.308 -7.246 -10.670 1.00 66.81 81 LEU A C 1
ATOM 615 O O . LEU A 1 81 ? -0.534 -7.250 -9.777 1.00 66.81 81 LEU A O 1
ATOM 619 N N . SER A 1 82 ? 1.255 -6.302 -10.772 1.00 66.06 82 SER A N 1
ATOM 620 C CA . SER A 1 82 ? 1.381 -5.136 -9.879 1.00 66.06 82 SER A CA 1
ATOM 621 C C . SER A 1 82 ? 0.185 -4.180 -9.959 1.00 66.06 82 SER A C 1
ATOM 623 O O . SER A 1 82 ? -0.244 -3.650 -8.939 1.00 66.06 82 SER A O 1
ATOM 625 N N . LEU A 1 83 ? -0.351 -3.936 -11.153 1.00 64.50 83 LEU A N 1
ATOM 626 C CA . LEU A 1 83 ? -1.484 -3.034 -11.344 1.00 64.50 83 LEU A CA 1
ATOM 627 C C . LEU A 1 83 ? -2.783 -3.646 -10.806 1.00 64.50 83 LEU A C 1
ATOM 629 O O . LEU A 1 83 ? -3.566 -2.958 -10.160 1.00 64.50 83 LEU A O 1
ATOM 633 N N . LEU A 1 84 ? -2.982 -4.948 -11.029 1.00 74.12 84 LEU A N 1
ATOM 634 C CA . LEU A 1 84 ? -4.132 -5.707 -10.527 1.00 74.12 84 LEU A CA 1
ATOM 635 C C . LEU A 1 84 ? -4.156 -5.690 -8.998 1.00 74.12 84 LEU A C 1
ATOM 637 O O . LEU A 1 84 ? -5.186 -5.477 -8.364 1.00 74.12 84 LEU A O 1
ATOM 641 N N . THR A 1 85 ? -2.980 -5.829 -8.404 1.00 64.50 85 THR A N 1
ATOM 642 C CA . THR A 1 85 ? -2.826 -5.748 -6.965 1.00 64.50 85 THR A CA 1
ATOM 643 C C . THR A 1 85 ? -2.940 -4.327 -6.407 1.00 64.50 85 THR A C 1
ATOM 645 O O . THR A 1 85 ? -3.528 -4.148 -5.346 1.00 64.50 85 THR A O 1
ATOM 648 N N . LEU A 1 86 ? -2.492 -3.299 -7.128 1.00 66.50 86 LEU A N 1
ATOM 649 C CA . LEU A 1 86 ? -2.754 -1.903 -6.761 1.00 66.50 86 LEU A CA 1
ATOM 650 C C . LEU A 1 86 ? -4.259 -1.577 -6.784 1.00 66.50 86 LEU A C 1
ATOM 652 O O . LEU A 1 86 ? -4.760 -0.911 -5.884 1.00 66.50 86 LEU A O 1
ATOM 656 N N . PHE A 1 87 ? -4.999 -2.104 -7.762 1.00 68.38 87 PHE A N 1
ATOM 657 C CA . PHE A 1 87 ? -6.462 -2.005 -7.799 1.00 68.38 87 PHE A CA 1
ATOM 658 C C . PHE A 1 87 ? -7.114 -2.676 -6.587 1.00 68.38 87 PHE A C 1
ATOM 660 O O . PHE A 1 87 ? -8.020 -2.110 -5.975 1.00 68.38 87 PHE A O 1
ATOM 667 N N . LEU A 1 88 ? -6.624 -3.861 -6.217 1.00 71.00 88 LEU A N 1
ATOM 668 C CA . LEU A 1 88 ? -7.107 -4.591 -5.049 1.00 71.00 88 LEU A CA 1
ATOM 669 C C . LEU A 1 88 ? -6.805 -3.835 -3.743 1.00 71.00 88 LEU A C 1
ATOM 671 O O . LEU A 1 88 ? -7.673 -3.751 -2.885 1.00 71.00 88 LEU A O 1
ATOM 675 N N . SER A 1 89 ? -5.623 -3.221 -3.642 1.00 69.06 89 SER A N 1
ATOM 676 C CA . SER A 1 89 ? -5.186 -2.361 -2.531 1.00 69.06 89 SER A CA 1
ATOM 677 C C . SER A 1 89 ? -6.083 -1.128 -2.345 1.00 69.06 89 SER A C 1
ATOM 679 O O . SER A 1 89 ? -6.502 -0.832 -1.224 1.00 69.06 89 SER A O 1
ATOM 681 N N . ILE A 1 90 ? -6.446 -0.440 -3.434 1.00 75.88 90 ILE A N 1
ATOM 682 C CA . ILE A 1 90 ? -7.376 0.702 -3.390 1.00 75.88 90 ILE A CA 1
ATOM 683 C C . ILE A 1 90 ? -8.769 0.238 -2.956 1.00 75.88 90 ILE A C 1
ATOM 685 O O . ILE A 1 90 ? -9.382 0.867 -2.096 1.00 75.88 90 ILE A O 1
ATOM 689 N N . ALA A 1 91 ? -9.259 -0.875 -3.510 1.00 75.50 91 ALA A N 1
ATOM 690 C CA . ALA A 1 91 ? -10.556 -1.430 -3.133 1.00 75.50 91 ALA A CA 1
ATOM 691 C C . ALA A 1 91 ? -10.599 -1.787 -1.641 1.00 75.50 91 ALA A C 1
ATOM 693 O O . ALA A 1 91 ? -11.550 -1.419 -0.954 1.00 75.50 91 ALA A O 1
ATOM 694 N N . THR A 1 92 ? -9.549 -2.429 -1.116 1.00 70.31 92 THR A N 1
ATOM 695 C CA . THR A 1 92 ? -9.452 -2.722 0.316 1.00 70.31 92 THR A CA 1
ATOM 696 C C . THR A 1 92 ? -9.384 -1.451 1.151 1.00 70.31 92 THR A C 1
ATOM 698 O O . THR A 1 92 ? -10.145 -1.350 2.099 1.00 70.31 92 THR A O 1
ATOM 701 N N . MET A 1 93 ? -8.580 -0.447 0.778 1.00 78.19 93 MET A N 1
ATOM 702 C CA . MET A 1 93 ? -8.504 0.832 1.500 1.00 78.19 93 MET A CA 1
ATOM 703 C C . MET A 1 93 ? -9.873 1.526 1.588 1.00 78.19 93 MET A C 1
ATOM 705 O O . MET A 1 93 ? -10.260 1.975 2.664 1.00 78.19 93 MET A O 1
ATOM 709 N N . VAL A 1 94 ? -10.632 1.576 0.487 1.00 80.94 94 VAL A N 1
ATOM 710 C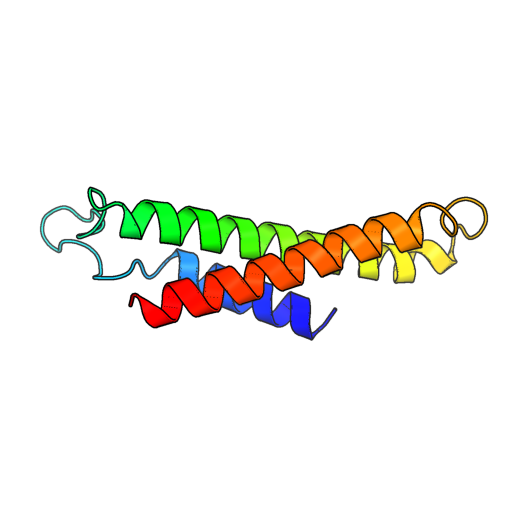 CA . VAL A 1 94 ? -11.992 2.147 0.468 1.00 80.94 94 VAL A CA 1
ATOM 711 C C . VAL A 1 94 ? -12.919 1.391 1.418 1.00 80.94 94 VAL A C 1
ATOM 713 O O . VAL A 1 94 ? -13.692 2.018 2.140 1.00 80.94 94 VAL A O 1
ATOM 716 N N . ILE A 1 95 ? -12.821 0.061 1.461 1.00 72.19 95 ILE A N 1
ATOM 717 C CA . ILE A 1 95 ? -13.589 -0.768 2.396 1.00 72.19 95 ILE A CA 1
ATOM 718 C C . ILE A 1 95 ? -13.193 -0.442 3.842 1.00 72.19 95 ILE A C 1
ATOM 720 O O . ILE A 1 95 ? -14.068 -0.209 4.668 1.00 72.19 95 ILE A O 1
ATOM 724 N N . THR A 1 96 ? -11.899 -0.347 4.147 1.00 65.12 96 THR A N 1
ATOM 725 C CA . THR A 1 96 ? -11.403 -0.035 5.494 1.00 65.12 96 THR A CA 1
ATOM 726 C C . THR A 1 96 ? -11.895 1.324 5.993 1.00 65.12 96 THR A C 1
ATOM 728 O O . THR A 1 96 ? -12.387 1.423 7.113 1.00 65.12 96 THR A O 1
ATOM 731 N N . PHE A 1 97 ? -11.831 2.357 5.148 1.00 69.81 97 PHE A N 1
ATOM 732 C CA . PHE A 1 97 ? -12.344 3.693 5.469 1.00 69.81 97 PHE A CA 1
ATOM 733 C C . PHE A 1 97 ? -13.873 3.772 5.523 1.00 69.81 97 PHE A C 1
ATOM 735 O O . PHE A 1 97 ? -14.396 4.673 6.160 1.00 69.81 97 PHE A O 1
ATOM 742 N N . SER A 1 98 ? -14.589 2.861 4.859 1.00 68.81 98 SER A N 1
ATOM 743 C CA . SER A 1 98 ? -16.058 2.810 4.921 1.00 68.81 98 SER A CA 1
ATOM 744 C C . SER A 1 98 ? -16.578 2.080 6.164 1.00 68.81 98 SER A C 1
ATOM 746 O O . SER A 1 98 ? -17.753 2.212 6.495 1.00 68.81 98 SER A O 1
ATOM 748 N N . ILE A 1 99 ? -15.737 1.261 6.805 1.00 61.19 99 ILE A N 1
ATOM 749 C CA . ILE A 1 99 ? -16.077 0.499 8.017 1.00 61.19 99 ILE A CA 1
ATOM 750 C C . ILE A 1 99 ? -15.613 1.229 9.289 1.00 61.19 99 ILE A C 1
ATOM 752 O O . ILE A 1 99 ? -16.201 1.016 10.351 1.00 61.19 99 ILE A O 1
ATOM 756 N N . SER A 1 100 ? -14.560 2.047 9.190 1.00 50.09 100 SER A N 1
ATOM 757 C CA . SER A 1 100 ? -14.095 2.930 10.268 1.00 50.09 100 SER A CA 1
ATOM 758 C C . SER A 1 100 ? -15.005 4.136 10.468 1.00 50.09 100 SER A C 1
ATOM 760 O O . SER A 1 100 ? -14.953 4.655 11.606 1.00 50.09 100 SER A O 1
#

Sequence (100 aa):
MVVAALIATIVFAAAFPVPGGYDQNNGIPIFDQKPIFVVFVVADAMSLFLSSASILTFLSILTSHFAVRNFVESLPRKLMLSLLTLFLSIATMVITFSIS

pLDDT: mean 70.51, std 8.98, range [50.09, 86.31]

Secondary structure (DSSP, 8-state):
-HHHHHHHHHHHHHSSS-TT-B-TTT-SBTTTTSHHHHHHHHHHHHHHHHHHHHHHHHHHHHHGGG--TTHHHHHHHHHHHHHHHHHHHHHHHHHHHHH-

InterPro domains:
  IPR026961 PGG domain [PF13962] (1-99)